Protein AF-A0A1W9H4W3-F1 (afdb_monomer_lite)

Structure (mmCIF, N/CA/C/O backbone):
data_AF-A0A1W9H4W3-F1
#
_entry.id   AF-A0A1W9H4W3-F1
#
loop_
_atom_site.group_PDB
_atom_site.id
_atom_site.type_symbol
_atom_site.label_atom_id
_atom_site.label_alt_id
_atom_site.label_comp_id
_atom_site.label_asym_id
_atom_site.label_entity_id
_atom_site.label_seq_id
_atom_site.pdbx_PDB_ins_code
_atom_site.Cartn_x
_atom_site.Cartn_y
_atom_site.Cartn_z
_atom_site.occupancy
_atom_site.B_iso_or_equiv
_atom_site.auth_seq_id
_atom_site.auth_comp_id
_atom_site.auth_asym_id
_atom_site.auth_atom_id
_atom_site.pdbx_PDB_model_num
ATOM 1 N N . MET A 1 1 ? -2.226 -1.551 12.608 1.00 69.81 1 MET A N 1
ATOM 2 C CA . MET A 1 1 ? -2.452 -0.414 13.539 1.00 69.81 1 MET A CA 1
ATOM 3 C C . MET A 1 1 ? -3.353 0.569 12.810 1.00 69.81 1 MET A C 1
ATOM 5 O O . MET A 1 1 ? -3.079 0.823 11.650 1.00 69.81 1 MET A O 1
ATOM 9 N N . PHE A 1 2 ? -4.406 1.115 13.427 1.00 77.12 2 PHE A N 1
ATOM 10 C CA . PHE A 1 2 ? -5.266 2.107 12.762 1.00 77.12 2 PHE A CA 1
ATOM 11 C C . PHE A 1 2 ? -5.441 3.315 13.673 1.00 77.12 2 PHE A C 1
ATOM 13 O O . PHE A 1 2 ? -6.079 3.220 14.717 1.00 77.12 2 PHE A O 1
ATOM 20 N N . VAL A 1 3 ? -4.817 4.425 13.291 1.00 80.62 3 VAL A N 1
ATOM 21 C CA . VAL A 1 3 ? -4.845 5.693 14.024 1.00 80.62 3 VAL A CA 1
ATOM 22 C C . VAL A 1 3 ? -5.383 6.800 13.109 1.00 80.62 3 VAL A C 1
ATOM 24 O O . VAL A 1 3 ? -5.183 6.706 11.896 1.00 80.62 3 VAL A O 1
ATOM 27 N N . PRO A 1 4 ? -6.049 7.843 13.645 1.00 80.00 4 PRO A N 1
ATOM 28 C CA . PRO A 1 4 ? -6.693 8.867 12.810 1.00 80.00 4 PRO A CA 1
ATOM 29 C C . PRO A 1 4 ? -5.716 9.725 11.989 1.00 80.00 4 PRO A C 1
ATOM 31 O O . PRO A 1 4 ? -6.081 10.263 10.949 1.00 80.00 4 PRO A O 1
ATOM 34 N N . GLN A 1 5 ? -4.470 9.864 12.453 1.00 85.94 5 GLN A N 1
ATOM 35 C CA . GLN A 1 5 ? -3.431 10.698 11.839 1.00 85.94 5 GLN A CA 1
ATOM 36 C C . GLN A 1 5 ? -2.167 9.875 11.563 1.00 85.94 5 GLN A C 1
ATOM 38 O O . GLN A 1 5 ? -1.903 8.919 12.297 1.00 85.94 5 GLN A O 1
ATOM 43 N N . PRO A 1 6 ? -1.360 10.222 10.543 1.00 88.75 6 PRO A N 1
ATOM 44 C CA . PRO A 1 6 ? -0.102 9.536 10.293 1.00 88.75 6 PRO A CA 1
ATOM 45 C C . PRO A 1 6 ? 0.856 9.747 11.469 1.00 88.75 6 PRO A C 1
ATOM 47 O O . PRO A 1 6 ? 1.109 10.867 11.908 1.00 88.75 6 PRO A O 1
ATOM 50 N N . VAL A 1 7 ? 1.419 8.648 11.961 1.00 92.25 7 VAL A N 1
ATOM 51 C CA . VAL A 1 7 ? 2.388 8.642 13.060 1.00 92.25 7 VAL A CA 1
ATOM 52 C C . VAL A 1 7 ? 3.635 7.875 12.653 1.00 92.25 7 VAL A C 1
ATOM 54 O O . VAL A 1 7 ? 3.581 6.962 11.824 1.00 92.25 7 VAL A O 1
ATOM 57 N N . LYS A 1 8 ? 4.765 8.186 13.293 1.00 92.88 8 LYS A N 1
ATOM 58 C CA . LYS A 1 8 ? 5.916 7.286 13.270 1.00 92.88 8 LYS A CA 1
ATOM 59 C C . LYS A 1 8 ? 5.581 6.062 14.111 1.00 92.88 8 LYS A C 1
ATOM 61 O O . LYS A 1 8 ? 5.542 6.101 15.337 1.00 92.88 8 LYS A O 1
ATOM 66 N N . ALA A 1 9 ? 5.306 4.972 13.420 1.00 93.00 9 ALA A N 1
ATOM 67 C CA . ALA A 1 9 ? 4.731 3.782 14.013 1.00 93.00 9 ALA A CA 1
ATOM 68 C C . ALA A 1 9 ? 5.625 3.120 15.076 1.00 93.00 9 ALA A C 1
ATOM 70 O O . ALA A 1 9 ? 5.090 2.603 16.046 1.00 93.00 9 ALA A O 1
ATOM 71 N N . GLN A 1 10 ? 6.959 3.188 14.970 1.00 92.00 10 GLN A N 1
ATOM 72 C CA . GLN A 1 10 ? 7.851 2.696 16.032 1.00 92.00 10 GLN A CA 1
ATOM 73 C C . GLN A 1 10 ? 7.646 3.461 17.347 1.00 92.00 10 GLN A C 1
ATOM 75 O O . GLN A 1 10 ? 7.564 2.846 18.406 1.00 92.00 10 GLN A O 1
ATOM 80 N N . ASP A 1 11 ? 7.514 4.788 17.267 1.00 94.69 11 ASP A N 1
ATOM 81 C CA . ASP A 1 11 ? 7.355 5.649 18.443 1.00 94.69 11 ASP A CA 1
ATOM 82 C C . ASP A 1 11 ? 5.969 5.466 19.070 1.00 94.69 11 ASP A C 1
ATOM 84 O O . ASP A 1 11 ? 5.835 5.480 20.293 1.00 94.69 11 ASP A O 1
ATOM 88 N N . TRP A 1 12 ? 4.942 5.259 18.238 1.00 92.88 12 TRP A N 1
ATOM 89 C CA . TRP A 1 12 ? 3.585 4.976 18.700 1.00 92.88 12 TRP A CA 1
ATOM 90 C C . TRP A 1 12 ? 3.473 3.587 19.341 1.00 92.88 12 TRP A C 1
ATOM 92 O O . TRP A 1 12 ? 2.953 3.478 20.451 1.00 92.88 12 TRP A O 1
ATOM 102 N N . LEU A 1 13 ? 3.993 2.541 18.680 1.00 91.69 13 LEU A N 1
ATOM 103 C CA . LEU A 1 13 ? 3.941 1.149 19.150 1.00 91.69 13 LEU A CA 1
ATOM 104 C C . LEU A 1 13 ? 4.705 0.951 20.460 1.00 91.69 13 LEU A C 1
ATOM 106 O O . LEU A 1 13 ? 4.241 0.201 21.309 1.00 91.69 13 LEU A O 1
ATOM 110 N N . ALA A 1 14 ? 5.825 1.654 20.659 1.00 93.44 14 ALA A N 1
ATOM 111 C CA . ALA A 1 14 ? 6.595 1.593 21.904 1.00 93.44 14 ALA A CA 1
ATOM 112 C C . ALA A 1 14 ? 5.795 2.030 23.146 1.00 93.44 14 ALA A C 1
ATOM 114 O O . ALA A 1 14 ? 6.172 1.702 24.268 1.00 93.44 14 ALA A O 1
ATOM 115 N N . GLN A 1 15 ? 4.701 2.772 22.950 1.00 92.62 15 GLN A N 1
ATOM 116 C CA . GLN A 1 15 ? 3.824 3.263 24.014 1.00 92.62 15 GLN A CA 1
ATOM 117 C C . GLN A 1 15 ? 2.556 2.411 24.181 1.00 92.62 15 GLN A C 1
ATOM 119 O O . GLN A 1 15 ? 1.765 2.674 25.086 1.00 92.62 15 GLN A O 1
ATOM 124 N N . GLN A 1 16 ? 2.331 1.418 23.313 1.00 90.12 16 GLN A N 1
ATOM 125 C CA . GLN A 1 16 ? 1.131 0.588 23.359 1.00 90.12 16 GLN A CA 1
ATOM 126 C C . GLN A 1 16 ? 1.358 -0.687 24.163 1.00 90.12 16 GLN A C 1
ATOM 128 O O . GLN A 1 16 ? 2.427 -1.291 24.134 1.00 90.12 16 GLN A O 1
ATOM 133 N N . GLN A 1 17 ? 0.303 -1.129 24.843 1.00 90.12 17 GLN A N 1
ATOM 134 C CA . GLN A 1 17 ? 0.239 -2.479 25.391 1.00 90.12 17 GLN A CA 1
ATOM 135 C C . GLN A 1 17 ? -0.209 -3.453 24.302 1.00 90.12 17 GLN A C 1
ATOM 137 O O . GLN A 1 17 ? -1.037 -3.104 23.456 1.00 90.12 17 GLN A O 1
ATOM 142 N N . GLU A 1 18 ? 0.298 -4.683 24.358 1.00 85.94 18 GLU A N 1
ATOM 143 C CA . GLU A 1 18 ? -0.146 -5.747 23.459 1.00 85.94 18 GLU A CA 1
ATOM 144 C C . GLU A 1 18 ? -1.660 -5.975 23.643 1.00 85.94 18 GLU A C 1
ATOM 146 O O . GLU A 1 18 ? -2.124 -6.195 24.771 1.00 85.94 18 GLU A O 1
ATOM 151 N N . PRO A 1 19 ? -2.468 -5.896 22.572 1.00 83.56 19 PRO A N 1
ATOM 152 C CA . PRO A 1 19 ? -3.904 -6.065 22.691 1.00 83.56 19 PRO A CA 1
ATOM 153 C C . PRO A 1 19 ? -4.255 -7.506 23.075 1.00 83.56 19 PRO A C 1
ATOM 155 O O . PRO A 1 19 ? -3.693 -8.469 22.564 1.00 83.56 19 PRO A O 1
ATOM 158 N N . ARG A 1 20 ? -5.276 -7.670 23.927 1.00 84.38 20 ARG A N 1
ATOM 159 C CA . ARG A 1 20 ? -5.767 -9.000 24.345 1.00 84.38 20 ARG A CA 1
ATOM 160 C C . ARG A 1 20 ? -6.298 -9.851 23.188 1.00 84.38 20 ARG A C 1
ATOM 162 O O . ARG A 1 20 ? -6.354 -11.070 23.305 1.00 84.38 20 ARG A O 1
ATOM 169 N N . ALA A 1 21 ? -6.741 -9.212 22.109 1.00 84.56 21 ALA A N 1
ATOM 170 C CA . ALA A 1 21 ? -7.218 -9.870 20.903 1.00 84.56 21 ALA A CA 1
ATOM 171 C C . ALA A 1 21 ? -6.487 -9.289 19.692 1.00 84.56 21 ALA A C 1
ATOM 173 O O . ALA A 1 21 ? -6.485 -8.074 19.489 1.00 84.56 21 ALA A O 1
ATOM 174 N N . ALA A 1 22 ? -5.893 -10.167 18.888 1.00 85.56 22 ALA A N 1
ATOM 175 C CA . ALA A 1 22 ? -5.213 -9.773 17.667 1.00 85.56 22 ALA A CA 1
ATOM 176 C C . ALA A 1 22 ? -6.215 -9.341 16.588 1.00 85.56 22 ALA A C 1
ATOM 178 O O . ALA A 1 22 ? -7.320 -9.879 16.476 1.00 85.56 22 ALA A O 1
ATOM 179 N N . VAL A 1 23 ? -5.789 -8.395 15.752 1.00 90.50 23 VAL A N 1
ATOM 180 C CA . VAL A 1 23 ? -6.480 -8.094 14.498 1.00 90.50 23 VAL A CA 1
ATOM 181 C C . VAL A 1 23 ? -6.366 -9.300 13.566 1.00 90.50 23 VAL A C 1
ATOM 183 O O . VAL A 1 23 ? -5.277 -9.832 13.347 1.00 90.50 23 VAL A O 1
ATOM 186 N N . GLN A 1 24 ? -7.489 -9.735 13.009 1.00 93.12 24 GLN A N 1
ATOM 187 C CA . GLN A 1 24 ? -7.506 -10.718 11.933 1.00 93.12 24 GLN A CA 1
ATOM 188 C C . GLN A 1 24 ? -7.479 -9.972 10.605 1.00 93.12 24 GLN A C 1
ATOM 190 O O . GLN A 1 24 ? -8.202 -8.991 10.442 1.00 93.12 24 GLN A O 1
ATOM 195 N N . TRP A 1 25 ? -6.642 -10.395 9.665 1.00 94.50 25 TRP A N 1
ATOM 196 C CA . TRP A 1 25 ? -6.480 -9.706 8.388 1.00 94.50 25 TRP A CA 1
ATOM 197 C C . TRP A 1 25 ? -6.115 -10.688 7.278 1.00 94.50 25 TRP A C 1
ATOM 199 O O . TRP A 1 25 ? -5.442 -11.690 7.516 1.00 94.50 25 TRP A O 1
ATOM 209 N N . TRP A 1 26 ? -6.563 -10.387 6.058 1.00 95.50 26 TRP A N 1
ATOM 210 C CA . TRP A 1 26 ? -6.340 -11.226 4.880 1.00 95.50 26 TRP A CA 1
ATOM 211 C C . TRP A 1 26 ? -6.062 -10.351 3.667 1.00 95.50 26 TRP A C 1
ATOM 213 O O . TRP A 1 26 ? -6.856 -9.474 3.336 1.00 95.50 26 TRP A O 1
ATOM 223 N N . ALA A 1 27 ? -4.947 -10.582 2.975 1.00 96.06 27 ALA A N 1
ATOM 224 C CA . ALA A 1 27 ? -4.686 -9.880 1.724 1.00 96.06 27 ALA A CA 1
ATOM 225 C C . ALA A 1 27 ? -5.656 -10.374 0.642 1.00 96.06 27 ALA A C 1
ATOM 227 O O . ALA A 1 27 ? -5.590 -11.530 0.236 1.00 96.06 27 ALA A O 1
ATOM 228 N N . ALA A 1 28 ? -6.518 -9.488 0.151 1.00 97.50 28 ALA A N 1
ATOM 229 C CA . ALA A 1 28 ? -7.357 -9.752 -1.016 1.00 97.50 28 ALA A CA 1
ATOM 230 C C . ALA A 1 28 ? -6.586 -9.455 -2.309 1.00 97.50 28 ALA A C 1
ATOM 232 O O . ALA A 1 28 ? -6.753 -10.128 -3.325 1.00 97.50 28 ALA A O 1
ATOM 233 N N . GLU A 1 29 ? -5.686 -8.470 -2.266 1.00 97.94 29 GLU A N 1
ATOM 234 C CA . GLU A 1 29 ? -4.888 -8.045 -3.409 1.00 97.94 29 GLU A CA 1
ATOM 235 C C . GLU A 1 29 ? -3.408 -7.888 -3.039 1.00 97.94 29 GLU A C 1
ATOM 237 O O . GLU A 1 29 ? -3.045 -7.488 -1.928 1.00 97.94 29 GLU A O 1
ATOM 242 N N . SER A 1 30 ? -2.532 -8.217 -3.988 1.00 98.12 30 SER A N 1
ATOM 243 C CA . SER A 1 30 ? -1.084 -8.059 -3.872 1.00 98.12 30 SER A CA 1
ATOM 244 C C . SER A 1 30 ? -0.499 -7.552 -5.183 1.00 98.12 30 SER A C 1
ATOM 246 O O . SER A 1 30 ? -0.496 -8.259 -6.193 1.00 98.12 30 SER A O 1
ATOM 248 N N . TYR A 1 31 ? 0.028 -6.335 -5.150 1.00 98.75 31 TYR A N 1
ATOM 249 C CA . TYR A 1 31 ? 0.706 -5.689 -6.266 1.00 98.75 31 TYR A CA 1
ATOM 250 C C . TYR A 1 31 ? 2.203 -5.712 -6.012 1.00 98.75 31 TYR A C 1
ATOM 252 O O . TYR A 1 31 ? 2.647 -5.205 -4.989 1.00 98.75 31 TYR A O 1
ATOM 260 N N . GLN A 1 32 ? 2.984 -6.305 -6.908 1.00 98.69 32 GLN A N 1
ATOM 261 C CA . GLN A 1 32 ? 4.410 -6.546 -6.699 1.00 98.69 32 GLN A CA 1
ATOM 262 C C . GLN A 1 32 ? 5.239 -5.877 -7.791 1.00 98.69 32 GLN A C 1
ATOM 264 O O . GLN A 1 32 ? 4.890 -5.921 -8.971 1.00 98.69 32 GLN A O 1
ATOM 269 N N . SER A 1 33 ? 6.355 -5.285 -7.380 1.00 98.75 33 SER A N 1
ATOM 270 C CA . SER A 1 33 ? 7.452 -4.890 -8.274 1.00 98.75 33 SER A CA 1
ATOM 271 C C . SER A 1 33 ? 7.946 -6.085 -9.097 1.00 98.75 33 SER A C 1
ATOM 273 O O . SER A 1 33 ? 7.755 -7.245 -8.713 1.00 98.75 33 SER A O 1
ATOM 275 N N . CYS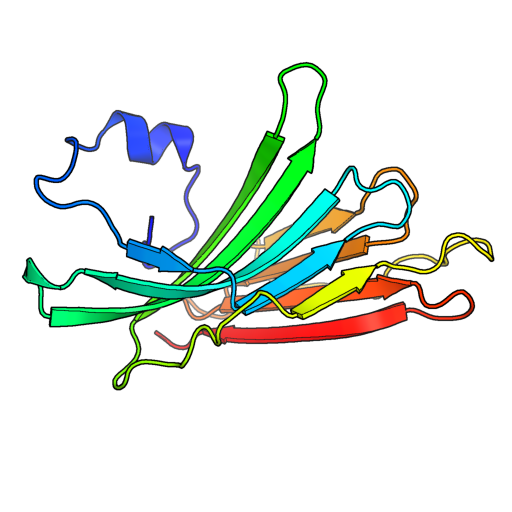 A 1 34 ? 8.558 -5.818 -10.251 1.00 98.50 34 CYS A N 1
ATOM 276 C CA . CYS A 1 34 ? 9.120 -6.863 -11.103 1.00 98.50 34 CYS A CA 1
ATOM 277 C C . CYS A 1 34 ? 10.168 -7.677 -10.327 1.00 98.50 34 CYS A C 1
ATOM 279 O O . CYS A 1 34 ? 10.049 -8.905 -10.276 1.00 98.50 34 CYS A O 1
ATOM 281 N N . ASP A 1 35 ? 11.107 -6.997 -9.660 1.00 97.88 35 ASP A N 1
ATOM 282 C CA . ASP A 1 35 ? 12.171 -7.594 -8.844 1.00 97.88 35 ASP A CA 1
ATOM 283 C C . ASP A 1 35 ? 11.651 -8.355 -7.611 1.00 97.88 35 ASP A C 1
ATOM 285 O O . ASP A 1 35 ? 12.392 -9.107 -6.981 1.00 97.88 35 ASP A O 1
ATOM 289 N N . GLY A 1 36 ? 10.364 -8.199 -7.279 1.00 97.69 36 GLY A N 1
ATOM 290 C CA . GLY A 1 36 ? 9.707 -8.874 -6.167 1.00 97.69 36 GLY A CA 1
ATOM 291 C C . GLY A 1 36 ? 10.126 -8.368 -4.791 1.00 97.69 36 GLY A C 1
ATOM 292 O O . GLY A 1 36 ? 9.774 -9.008 -3.804 1.00 97.69 36 GLY A O 1
ATOM 293 N N . ARG A 1 37 ? 10.842 -7.242 -4.702 1.00 98.19 37 ARG A N 1
ATOM 294 C CA . ARG A 1 37 ? 11.392 -6.710 -3.444 1.00 98.19 37 ARG A CA 1
ATOM 295 C C . ARG A 1 37 ? 10.531 -5.627 -2.815 1.00 98.19 37 ARG A C 1
ATOM 297 O O . ARG A 1 37 ? 10.858 -5.119 -1.745 1.00 98.19 37 ARG A O 1
ATOM 304 N N . MET A 1 38 ? 9.441 -5.254 -3.466 1.00 98.75 38 MET A N 1
ATOM 305 C CA . MET A 1 38 ? 8.443 -4.333 -2.941 1.00 98.75 38 MET A CA 1
ATOM 306 C C . MET A 1 38 ? 7.040 -4.804 -3.310 1.00 98.75 38 MET A C 1
ATOM 308 O O . MET A 1 38 ? 6.813 -5.220 -4.453 1.00 98.75 38 MET A O 1
ATOM 312 N N . ALA A 1 39 ? 6.104 -4.707 -2.367 1.00 98.56 39 ALA A N 1
ATOM 313 C CA . ALA A 1 39 ? 4.713 -5.089 -2.571 1.00 98.56 39 ALA A CA 1
ATOM 314 C C . ALA A 1 39 ? 3.742 -4.106 -1.908 1.00 98.56 39 ALA A C 1
ATOM 316 O O . ALA A 1 39 ? 4.038 -3.553 -0.856 1.00 98.56 39 ALA A O 1
ATOM 317 N N . VAL A 1 40 ? 2.562 -3.925 -2.497 1.00 98.69 40 VAL A N 1
ATOM 318 C CA . VAL A 1 40 ? 1.416 -3.266 -1.860 1.00 98.69 40 VAL A CA 1
ATOM 319 C C . VAL A 1 40 ? 0.320 -4.302 -1.684 1.00 98.69 40 VAL A C 1
ATOM 321 O O . VAL A 1 40 ? -0.113 -4.923 -2.658 1.00 98.69 40 VAL A O 1
ATOM 324 N N . ASN A 1 41 ? -0.115 -4.499 -0.446 1.00 98.31 41 ASN A N 1
ATOM 325 C CA . ASN A 1 41 ? -1.190 -5.413 -0.094 1.00 98.31 41 ASN A CA 1
ATOM 326 C C . ASN A 1 41 ? -2.386 -4.647 0.443 1.00 98.31 41 ASN A C 1
ATOM 328 O O . ASN A 1 41 ? -2.207 -3.719 1.222 1.00 98.31 41 ASN A O 1
ATOM 332 N N . THR A 1 42 ? -3.591 -5.064 0.065 1.00 97.75 42 THR A N 1
ATOM 333 C CA . THR A 1 42 ? -4.835 -4.549 0.644 1.00 97.75 42 THR A CA 1
ATOM 334 C C . THR A 1 42 ? -5.857 -5.672 0.792 1.00 97.75 42 THR A C 1
ATOM 336 O O . THR A 1 42 ? -5.776 -6.691 0.100 1.00 97.75 42 THR A O 1
ATOM 339 N N . GLY A 1 43 ? -6.788 -5.520 1.726 1.00 97.12 43 GLY A N 1
ATOM 340 C CA . GLY A 1 43 ? -7.833 -6.501 2.003 1.00 97.12 43 GLY A CA 1
ATOM 341 C C . GLY A 1 43 ? -8.565 -6.213 3.312 1.00 97.12 43 GLY A C 1
ATOM 342 O O . GLY A 1 43 ? -8.300 -5.183 3.940 1.00 97.12 43 GLY A O 1
ATOM 343 N N . PRO A 1 44 ? -9.503 -7.082 3.723 1.00 96.94 44 PRO A N 1
ATOM 344 C CA . PRO A 1 44 ? -10.239 -6.897 4.962 1.00 96.94 44 PRO A CA 1
ATOM 345 C C . PRO A 1 44 ? -9.368 -7.090 6.199 1.00 96.94 44 PRO A C 1
ATOM 347 O O . PRO A 1 44 ? -8.464 -7.930 6.236 1.00 96.94 44 PRO A O 1
ATOM 350 N N . TRP A 1 45 ? -9.748 -6.380 7.255 1.00 95.50 45 TRP A N 1
ATOM 351 C CA . TRP A 1 45 ? -9.422 -6.747 8.624 1.00 95.50 45 TRP A CA 1
ATOM 352 C C . TRP A 1 45 ? -10.689 -6.820 9.477 1.00 95.50 45 TRP A C 1
ATOM 354 O O . TRP A 1 45 ? -11.704 -6.185 9.178 1.00 95.50 45 TRP A O 1
ATOM 364 N N . ALA A 1 46 ? -10.617 -7.590 10.557 1.00 94.38 46 ALA A N 1
ATOM 365 C CA . ALA A 1 46 ? -11.663 -7.703 11.557 1.00 94.38 46 ALA A CA 1
ATOM 366 C C . ALA A 1 46 ? -11.067 -7.798 12.965 1.00 94.38 46 ALA A C 1
ATOM 368 O O . ALA A 1 46 ? -10.021 -8.409 13.187 1.00 94.38 46 ALA A O 1
ATOM 369 N N . ILE A 1 47 ? -11.777 -7.225 13.931 1.00 91.75 47 ILE A N 1
ATOM 370 C CA . ILE A 1 47 ? -11.571 -7.450 15.362 1.00 91.75 47 ILE A CA 1
ATOM 371 C C . ILE A 1 47 ? -12.894 -8.017 15.893 1.00 91.75 47 ILE A C 1
ATOM 373 O O . ILE A 1 47 ? -13.761 -7.248 16.322 1.00 91.75 47 ILE A O 1
ATOM 377 N N . PRO A 1 48 ? -13.097 -9.351 15.832 1.00 89.75 48 PRO A N 1
ATOM 378 C CA . PRO A 1 48 ? -14.390 -9.964 16.141 1.00 89.75 48 PRO A CA 1
ATOM 379 C C . PRO A 1 48 ? -14.897 -9.645 17.550 1.00 89.75 48 PRO A C 1
ATOM 381 O O . PRO A 1 48 ? -16.078 -9.358 17.733 1.00 89.75 48 PRO A O 1
ATOM 384 N N . SER A 1 49 ? -13.995 -9.618 18.537 1.00 88.75 49 SER A N 1
ATOM 385 C CA . SER A 1 49 ? -14.316 -9.296 19.934 1.00 88.75 49 SER A CA 1
ATOM 386 C C . SER A 1 49 ? -14.882 -7.885 20.115 1.00 88.75 49 SER A C 1
ATOM 388 O O . SER A 1 49 ? -15.716 -7.672 20.990 1.00 88.75 49 SER A O 1
ATOM 390 N N . ALA A 1 50 ? -14.467 -6.936 19.273 1.00 88.25 50 ALA A N 1
ATOM 391 C CA . ALA A 1 50 ? -14.936 -5.553 19.284 1.00 88.25 50 ALA A CA 1
ATOM 392 C C . ALA A 1 50 ? -16.051 -5.287 18.258 1.00 88.25 50 ALA A C 1
ATOM 394 O O . ALA A 1 50 ? -16.539 -4.163 18.174 1.00 88.25 50 ALA A O 1
ATOM 395 N N . LYS A 1 51 ? -16.452 -6.297 17.469 1.00 91.19 51 LYS A N 1
ATOM 396 C CA . LYS A 1 51 ? -17.386 -6.160 16.335 1.00 91.19 51 LYS A CA 1
ATOM 397 C C . LYS A 1 51 ? -16.964 -5.064 15.344 1.00 91.19 51 LYS A C 1
ATOM 399 O O . LYS A 1 51 ? -17.810 -4.387 14.765 1.00 91.19 51 LYS A O 1
ATOM 404 N N . LEU A 1 52 ? -15.655 -4.896 15.149 1.00 92.06 52 LEU A N 1
ATOM 405 C CA . LEU A 1 52 ? -15.091 -3.934 14.204 1.00 92.06 52 LEU A CA 1
ATOM 406 C C . LEU A 1 52 ? -14.595 -4.647 12.952 1.00 92.06 52 LEU A C 1
ATOM 408 O O . LEU A 1 52 ? -13.990 -5.717 13.033 1.00 92.06 52 LEU A O 1
ATOM 412 N N . VAL A 1 53 ? -14.828 -4.025 11.803 1.00 95.00 53 VAL A N 1
ATOM 413 C CA . VAL A 1 53 ? -14.361 -4.484 10.495 1.00 95.00 53 VAL A CA 1
ATOM 414 C C . VAL A 1 53 ? -13.841 -3.299 9.704 1.00 95.00 53 VAL A C 1
ATOM 416 O O . VAL A 1 53 ? -14.238 -2.158 9.942 1.00 95.00 53 VAL A O 1
ATOM 419 N N . GLY A 1 54 ? -12.978 -3.566 8.736 1.00 94.62 54 GLY A N 1
ATOM 420 C CA . GLY A 1 54 ? -12.485 -2.538 7.842 1.00 94.62 54 GLY A CA 1
ATOM 421 C C . GLY A 1 54 ? -11.627 -3.099 6.729 1.00 94.62 54 GLY A C 1
ATOM 422 O O . GLY A 1 54 ? -11.662 -4.297 6.446 1.00 94.62 54 GLY A O 1
ATOM 423 N N . TYR A 1 55 ? -10.843 -2.226 6.110 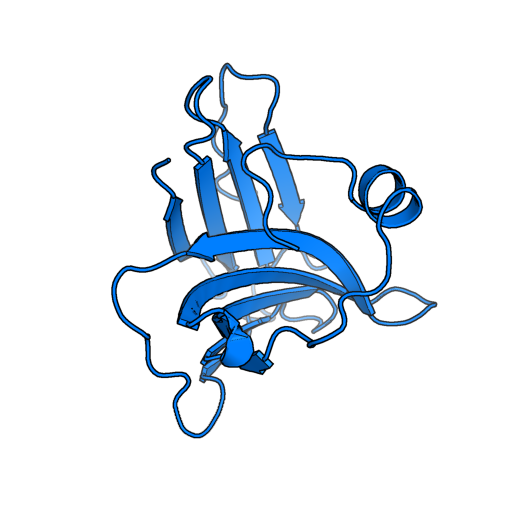1.00 95.00 55 TYR A N 1
ATOM 424 C CA . TYR A 1 55 ? -9.803 -2.629 5.172 1.00 95.00 55 TYR A CA 1
ATOM 425 C C . TYR A 1 55 ? -8.451 -2.056 5.578 1.00 95.00 55 TYR A C 1
ATOM 427 O O . TYR A 1 55 ? -8.380 -1.033 6.265 1.00 95.00 55 TYR A O 1
ATOM 435 N N . PHE A 1 56 ? -7.385 -2.729 5.161 1.00 95.56 56 PHE A N 1
ATOM 436 C CA . PHE A 1 56 ? -6.011 -2.284 5.347 1.00 95.56 56 PHE A CA 1
ATOM 437 C C . PHE A 1 56 ? -5.328 -2.075 4.000 1.00 95.56 56 PHE A C 1
ATOM 439 O O . PHE A 1 56 ? -5.740 -2.648 2.991 1.00 95.56 56 PHE A O 1
ATOM 446 N N . THR A 1 57 ? -4.250 -1.306 4.015 1.00 96.88 57 THR A N 1
ATOM 447 C CA . THR A 1 57 ? -3.271 -1.182 2.946 1.00 96.88 57 THR A CA 1
ATOM 448 C C . THR A 1 57 ? -1.887 -1.125 3.577 1.00 96.88 57 THR A C 1
ATOM 450 O O . THR A 1 57 ? -1.609 -0.240 4.384 1.00 96.88 57 THR A O 1
ATOM 453 N N . THR A 1 58 ? -1.007 -2.044 3.190 1.00 97.75 58 THR A N 1
ATOM 454 C CA . THR A 1 58 ? 0.369 -2.116 3.692 1.00 97.75 58 THR A CA 1
ATOM 455 C C . THR A 1 58 ? 1.341 -2.118 2.519 1.00 97.75 58 THR A C 1
ATOM 457 O O . THR A 1 58 ? 1.164 -2.863 1.552 1.00 97.75 58 THR A O 1
ATOM 460 N N . VAL A 1 59 ? 2.379 -1.286 2.599 1.00 98.44 59 VAL A N 1
ATOM 461 C CA . VAL A 1 59 ? 3.483 -1.251 1.635 1.00 98.44 59 VAL A CA 1
ATOM 462 C C . VAL A 1 59 ? 4.684 -1.944 2.248 1.00 98.44 59 VAL A C 1
ATOM 464 O O . VAL A 1 59 ? 5.230 -1.470 3.237 1.00 98.44 59 VAL A O 1
ATOM 467 N N . TRP A 1 60 ? 5.113 -3.037 1.633 1.00 98.44 60 TRP A N 1
ATOM 468 C CA . TRP A 1 60 ? 6.213 -3.883 2.066 1.00 98.44 60 TRP A CA 1
ATOM 469 C C . TRP A 1 60 ? 7.460 -3.664 1.219 1.00 98.44 60 TRP A C 1
ATOM 471 O O . TRP A 1 60 ? 7.373 -3.503 0.002 1.00 98.44 60 TRP A O 1
ATOM 481 N N . ARG A 1 61 ? 8.627 -3.764 1.853 1.00 98.00 61 ARG A N 1
ATOM 482 C CA . ARG A 1 61 ? 9.948 -3.737 1.230 1.00 98.00 61 ARG A CA 1
ATOM 483 C C . ARG A 1 61 ? 10.833 -4.849 1.786 1.00 98.00 61 ARG A C 1
ATOM 485 O O . ARG A 1 61 ? 10.918 -5.047 2.998 1.00 98.00 61 ARG A O 1
ATOM 492 N N . GLN A 1 62 ? 11.521 -5.555 0.897 1.00 97.75 62 GLN A N 1
ATOM 493 C CA . GLN A 1 62 ? 12.440 -6.637 1.222 1.00 97.75 62 GLN A CA 1
ATOM 494 C C . GLN A 1 62 ? 13.878 -6.114 1.319 1.00 97.75 62 GLN A C 1
ATOM 496 O O . GLN A 1 62 ? 14.547 -5.834 0.314 1.00 97.75 62 GLN A O 1
ATOM 501 N N . GLY A 1 63 ? 14.364 -5.999 2.552 1.00 94.12 63 GLY A N 1
ATOM 502 C CA . GLY A 1 63 ? 15.751 -5.667 2.868 1.00 94.12 63 GLY A CA 1
ATOM 503 C C . GLY A 1 63 ? 16.587 -6.900 3.217 1.00 94.12 63 GLY A C 1
ATOM 504 O O . GLY A 1 63 ? 16.114 -8.033 3.158 1.00 94.12 63 GLY A O 1
ATOM 505 N N . ALA A 1 64 ? 17.837 -6.670 3.628 1.00 92.88 64 ALA A N 1
ATOM 506 C CA . ALA A 1 64 ? 18.730 -7.732 4.103 1.00 92.88 64 ALA A CA 1
ATOM 507 C C . ALA A 1 64 ? 18.166 -8.472 5.332 1.00 92.88 64 ALA A 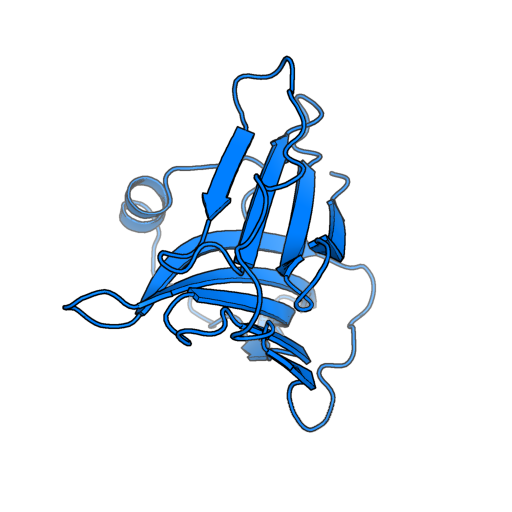C 1
ATOM 509 O O . ALA A 1 64 ? 18.302 -9.683 5.444 1.00 92.88 64 ALA A O 1
ATOM 510 N N . ALA A 1 65 ? 17.474 -7.750 6.218 1.00 93.81 65 ALA A N 1
ATOM 511 C CA . ALA A 1 65 ? 16.831 -8.298 7.413 1.00 93.81 65 ALA A CA 1
ATOM 512 C C . ALA A 1 65 ? 15.417 -8.866 7.153 1.00 93.81 65 ALA A C 1
ATOM 514 O O . ALA A 1 65 ? 14.634 -9.004 8.089 1.00 93.81 65 ALA A O 1
ATOM 515 N N . GLY A 1 66 ? 15.061 -9.134 5.893 1.00 96.62 66 GLY A N 1
ATOM 516 C CA . GLY A 1 66 ? 13.731 -9.598 5.500 1.00 96.62 66 GLY A CA 1
ATOM 517 C C . GLY A 1 66 ? 12.747 -8.468 5.187 1.00 96.62 66 GLY A C 1
ATOM 518 O O . GLY A 1 66 ? 13.134 -7.340 4.866 1.00 96.62 66 GLY A O 1
ATOM 519 N N . TRP A 1 67 ? 11.457 -8.800 5.226 1.00 97.06 67 TRP A N 1
ATOM 520 C CA . TRP A 1 67 ? 10.367 -7.881 4.904 1.00 97.06 67 TRP A CA 1
ATOM 521 C C . TRP A 1 67 ? 10.093 -6.901 6.045 1.00 97.06 67 TRP A C 1
ATOM 523 O O . TRP A 1 67 ? 9.969 -7.288 7.204 1.00 97.06 67 TRP A O 1
ATOM 533 N N . ARG A 1 68 ? 9.968 -5.622 5.697 1.00 96.44 68 ARG A N 1
ATOM 534 C CA . ARG A 1 68 ? 9.513 -4.534 6.573 1.00 96.44 68 ARG A CA 1
ATOM 535 C C . ARG A 1 68 ? 8.468 -3.719 5.827 1.00 96.44 68 ARG A C 1
ATOM 537 O O . ARG A 1 68 ? 8.433 -3.778 4.601 1.00 96.44 68 ARG A O 1
ATOM 544 N N . TRP A 1 69 ? 7.629 -2.975 6.533 1.00 95.50 69 TRP A N 1
ATOM 545 C CA . TRP A 1 69 ? 6.672 -2.076 5.892 1.00 95.50 69 TRP A CA 1
ATOM 546 C C . TRP A 1 69 ? 7.135 -0.619 5.971 1.00 95.50 69 TRP A C 1
ATOM 548 O O . TRP A 1 69 ? 7.680 -0.183 6.983 1.00 95.50 69 TRP A O 1
ATOM 558 N N . ASP A 1 70 ? 6.915 0.117 4.881 1.00 95.38 70 ASP A N 1
ATOM 559 C CA . ASP A 1 70 ? 7.143 1.566 4.781 1.00 95.38 70 ASP A CA 1
ATOM 560 C C . ASP A 1 70 ? 5.861 2.357 5.105 1.00 95.38 70 ASP A C 1
ATOM 562 O O . ASP A 1 70 ? 5.905 3.546 5.416 1.00 95.38 70 ASP A O 1
ATOM 566 N N . TYR A 1 71 ? 4.704 1.700 4.994 1.00 95.94 71 TYR A N 1
ATOM 567 C CA . TYR A 1 71 ? 3.379 2.256 5.247 1.00 95.94 71 TYR A CA 1
ATOM 568 C C . TYR A 1 71 ? 2.448 1.136 5.712 1.00 95.94 71 TYR A C 1
ATOM 570 O O . TYR A 1 71 ? 2.427 0.071 5.095 1.00 95.94 71 TYR A O 1
ATOM 578 N N . ASP A 1 72 ? 1.664 1.399 6.753 1.00 94.88 72 ASP A N 1
ATOM 579 C CA . ASP A 1 72 ? 0.523 0.590 7.184 1.00 94.88 72 ASP A CA 1
ATOM 580 C C . ASP A 1 72 ? -0.633 1.548 7.478 1.00 94.88 72 ASP A C 1
ATOM 582 O O . ASP A 1 72 ? -0.467 2.526 8.211 1.00 94.88 72 ASP A O 1
ATOM 586 N N . GLY A 1 73 ? -1.784 1.309 6.865 1.00 92.38 73 GLY A N 1
ATOM 587 C CA . GLY A 1 73 ? -2.950 2.170 6.999 1.00 92.38 73 GLY A CA 1
ATOM 588 C C . GLY A 1 73 ? -4.231 1.448 6.622 1.00 92.38 73 GLY A C 1
ATOM 589 O O . GLY A 1 73 ? -4.222 0.287 6.229 1.00 92.38 73 GLY A O 1
ATOM 590 N N . GLY A 1 74 ? -5.360 2.128 6.764 1.00 91.06 74 GLY A N 1
ATOM 591 C CA . GLY A 1 74 ? -6.682 1.562 6.509 1.00 91.06 74 GLY A CA 1
ATOM 592 C C . GLY A 1 74 ? -7.761 2.345 7.234 1.00 91.06 74 GLY A C 1
ATOM 593 O O . GLY A 1 74 ? -7.458 3.364 7.851 1.00 91.06 74 GLY A O 1
ATOM 594 N N . THR A 1 75 ? -9.006 1.893 7.161 1.00 89.69 75 THR A N 1
ATOM 595 C CA . THR A 1 75 ? -10.111 2.492 7.922 1.00 89.69 75 THR A CA 1
ATOM 596 C C . THR A 1 75 ? -11.159 1.453 8.289 1.00 89.69 75 THR A C 1
ATOM 598 O O . THR A 1 75 ? -11.219 0.377 7.682 1.00 89.69 75 THR A O 1
ATOM 601 N N . ALA A 1 76 ? -11.965 1.773 9.299 1.00 91.38 76 ALA A N 1
ATOM 602 C CA . ALA A 1 76 ? -13.133 0.989 9.660 1.00 91.38 76 ALA A CA 1
ATOM 603 C C . ALA A 1 76 ? -14.225 1.143 8.594 1.00 91.38 76 ALA A C 1
ATOM 605 O O . ALA A 1 76 ? -14.405 2.204 7.999 1.00 91.38 76 ALA A O 1
ATOM 606 N N . LEU A 1 77 ? -14.977 0.074 8.361 1.00 91.88 77 LEU A N 1
ATOM 607 C CA . LEU A 1 77 ? -16.097 0.050 7.430 1.00 91.88 77 LEU A CA 1
ATOM 608 C C . LEU A 1 77 ? -17.391 -0.273 8.174 1.00 91.88 77 LEU A C 1
ATOM 610 O O . LEU A 1 77 ? -17.396 -0.955 9.196 1.00 91.88 77 LEU A O 1
ATOM 614 N N . LYS A 1 78 ? -18.515 0.188 7.618 1.00 91.69 78 LYS A N 1
ATOM 615 C CA . LYS A 1 78 ? -19.856 -0.135 8.135 1.00 91.69 78 LYS A CA 1
ATOM 616 C C . LYS A 1 78 ? -20.249 -1.594 7.888 1.00 91.69 78 LYS A C 1
ATOM 618 O O . LYS A 1 78 ? -21.125 -2.112 8.570 1.00 91.69 78 LYS A O 1
ATOM 623 N N . ALA A 1 79 ? -19.627 -2.232 6.900 1.00 91.56 79 ALA A N 1
ATOM 624 C CA . ALA A 1 79 ? -19.879 -3.610 6.511 1.00 91.56 79 ALA A CA 1
ATOM 625 C C . ALA A 1 79 ? -18.555 -4.301 6.143 1.00 91.56 79 ALA A C 1
ATOM 627 O O . ALA A 1 79 ? -17.637 -3.630 5.659 1.00 91.56 79 ALA A O 1
ATOM 628 N N . PRO A 1 80 ? -18.439 -5.621 6.367 1.00 91.12 80 PRO A N 1
ATOM 629 C CA . PRO A 1 80 ? -17.255 -6.375 5.983 1.00 91.12 80 PRO A CA 1
ATOM 630 C C . PRO A 1 80 ? -17.102 -6.429 4.458 1.00 91.12 80 PRO A C 1
ATOM 632 O O . PRO A 1 80 ? -18.088 -6.432 3.721 1.00 91.12 80 PRO A O 1
ATOM 635 N N . ILE A 1 81 ? -15.856 -6.534 3.996 1.00 93.56 81 ILE A N 1
ATOM 636 C CA . ILE A 1 81 ? -15.520 -6.826 2.597 1.00 93.56 81 ILE A CA 1
ATOM 637 C C . ILE A 1 81 ? -14.943 -8.238 2.489 1.00 93.56 81 ILE A C 1
ATOM 639 O O . ILE A 1 81 ? -14.314 -8.735 3.424 1.00 93.56 81 ILE A O 1
ATOM 643 N N . ALA A 1 82 ? -15.165 -8.895 1.354 1.00 91.25 82 ALA A N 1
ATOM 644 C CA . ALA A 1 82 ? -14.669 -10.247 1.134 1.00 91.25 82 ALA A CA 1
ATOM 645 C C . ALA A 1 82 ? -13.147 -10.250 0.917 1.00 91.25 82 ALA A C 1
ATOM 647 O O . ALA A 1 82 ? -12.620 -9.444 0.152 1.00 91.25 82 ALA A O 1
ATOM 648 N N . ALA A 1 83 ? -12.453 -11.195 1.554 1.00 90.50 83 ALA A N 1
ATOM 649 C CA . ALA A 1 83 ? -11.047 -11.479 1.261 1.00 90.50 83 ALA A CA 1
ATOM 650 C C . ALA A 1 83 ? -10.877 -12.290 -0.037 1.00 90.50 83 ALA A C 1
ATOM 652 O O . ALA A 1 8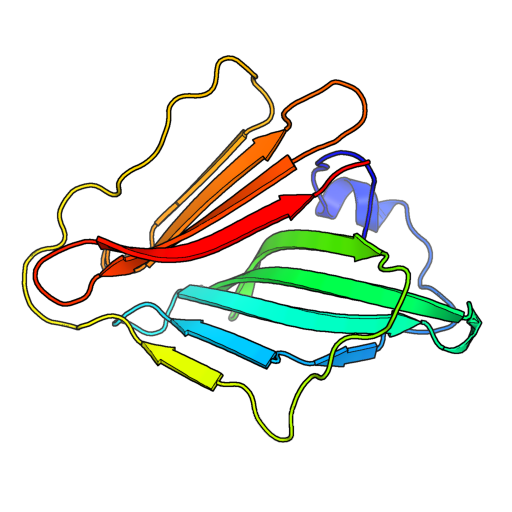3 ? -9.846 -12.190 -0.698 1.00 90.50 83 ALA A O 1
ATOM 653 N N . GLY A 1 84 ? -11.894 -13.086 -0.389 1.00 92.25 84 GLY A N 1
ATOM 654 C CA . GLY A 1 84 ? -11.773 -14.173 -1.361 1.00 92.25 84 GLY A CA 1
ATOM 655 C C . GLY A 1 84 ? -10.985 -15.365 -0.803 1.00 92.25 84 GLY A C 1
ATOM 656 O O . GLY A 1 84 ? -10.445 -15.305 0.300 1.00 92.25 84 GLY A O 1
ATOM 657 N N . ASP A 1 85 ? -10.911 -16.447 -1.580 1.00 92.44 85 ASP A N 1
ATOM 658 C CA . ASP A 1 85 ? -10.213 -17.678 -1.169 1.00 92.44 85 ASP A CA 1
ATOM 659 C C . ASP A 1 85 ? -8.686 -17.563 -1.297 1.00 92.44 85 ASP A C 1
ATOM 661 O O . ASP A 1 85 ? -7.931 -18.256 -0.615 1.00 92.44 85 ASP A O 1
ATOM 665 N N . ALA A 1 86 ? -8.212 -16.683 -2.184 1.00 93.75 86 ALA A N 1
ATOM 666 C CA . ALA A 1 86 ? -6.797 -16.420 -2.393 1.00 93.75 86 ALA A CA 1
ATOM 667 C C . ALA A 1 86 ? -6.555 -14.967 -2.839 1.00 93.75 86 ALA A C 1
ATOM 669 O O . ALA A 1 86 ? -7.364 -14.418 -3.592 1.00 93.75 86 ALA A O 1
ATOM 670 N N . PRO A 1 87 ? -5.405 -14.363 -2.475 1.00 95.19 87 PRO A N 1
ATOM 671 C CA . PRO A 1 87 ? -5.077 -13.017 -2.919 1.00 95.19 87 PRO A CA 1
ATOM 672 C C . PRO A 1 87 ? -4.916 -12.955 -4.439 1.00 95.19 87 PRO A C 1
ATOM 674 O O . PRO A 1 87 ? -4.130 -13.713 -5.026 1.00 95.19 87 PRO A O 1
ATOM 677 N N . ARG A 1 88 ? -5.560 -11.976 -5.076 1.00 97.06 88 ARG A N 1
ATOM 678 C CA . ARG A 1 88 ? -5.285 -11.608 -6.464 1.00 9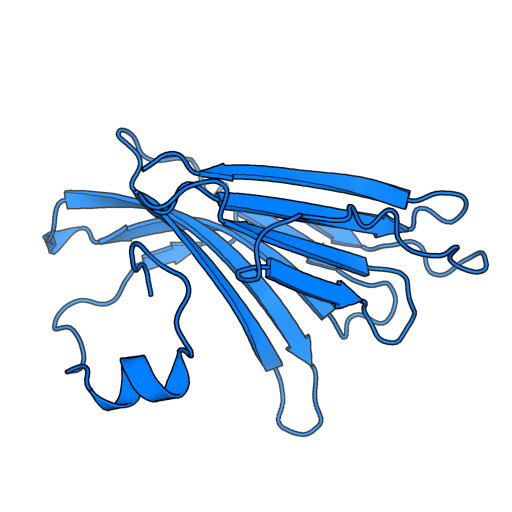7.06 88 ARG A CA 1
ATOM 679 C C . ARG A 1 88 ? -3.885 -11.007 -6.555 1.00 97.06 88 ARG A C 1
ATOM 681 O O . ARG A 1 88 ? -3.617 -9.935 -6.012 1.00 97.06 88 ARG A O 1
ATOM 688 N N . ARG A 1 89 ? -2.977 -11.691 -7.253 1.00 97.31 89 ARG A N 1
ATOM 689 C CA . ARG A 1 89 ? -1.577 -11.267 -7.406 1.00 97.31 89 ARG A CA 1
ATOM 690 C C . ARG A 1 89 ? -1.345 -10.623 -8.764 1.00 97.31 89 ARG A C 1
ATOM 692 O O . ARG A 1 89 ? -1.674 -11.202 -9.795 1.00 97.31 89 ARG A O 1
ATOM 699 N N . VAL A 1 90 ? -0.729 -9.448 -8.765 1.00 98.31 90 VAL A N 1
ATOM 700 C CA . VAL A 1 90 ? -0.360 -8.709 -9.973 1.00 98.31 90 VAL A CA 1
ATOM 701 C C . VAL A 1 90 ? 1.092 -8.273 -9.856 1.00 98.31 90 VAL A C 1
ATOM 703 O O . VAL A 1 90 ? 1.452 -7.562 -8.924 1.00 98.31 90 VAL A O 1
ATOM 706 N N . ARG A 1 91 ? 1.924 -8.667 -10.818 1.00 98.62 91 ARG A N 1
ATOM 707 C CA . ARG A 1 91 ? 3.330 -8.254 -10.892 1.00 98.62 91 ARG A CA 1
ATOM 708 C C . ARG A 1 91 ? 3.516 -7.198 -11.980 1.00 98.62 91 ARG A C 1
ATOM 710 O O . ARG A 1 91 ? 2.885 -7.287 -13.034 1.00 98.62 91 ARG A O 1
ATOM 717 N N . ALA A 1 92 ? 4.370 -6.210 -11.729 1.00 98.69 92 ALA A N 1
ATOM 718 C CA . ALA A 1 92 ? 4.812 -5.272 -12.752 1.00 98.69 92 ALA A CA 1
ATOM 719 C C . ALA A 1 92 ? 5.584 -5.989 -13.869 1.00 98.69 92 ALA A C 1
ATOM 721 O O . ALA A 1 92 ? 6.166 -7.057 -13.676 1.00 98.69 92 ALA A O 1
ATOM 722 N N . ALA A 1 93 ? 5.609 -5.392 -15.056 1.00 98.38 93 ALA A N 1
ATOM 723 C CA . ALA A 1 93 ? 6.385 -5.934 -16.160 1.00 98.38 93 ALA A CA 1
ATOM 724 C C . ALA A 1 93 ? 7.887 -5.671 -15.962 1.00 98.38 93 ALA A C 1
ATOM 726 O O . ALA A 1 93 ? 8.291 -4.548 -15.677 1.00 98.38 93 ALA A O 1
ATOM 727 N N . CYS A 1 94 ? 8.712 -6.687 -16.223 1.00 98.06 94 CYS A N 1
ATOM 728 C CA . CYS A 1 94 ? 10.178 -6.623 -16.158 1.00 98.06 94 CYS A CA 1
ATOM 729 C C . CYS A 1 94 ? 10.854 -6.082 -17.428 1.00 98.06 94 CYS A C 1
ATOM 731 O O . CYS A 1 94 ? 12.018 -6.366 -17.689 1.00 98.06 94 CYS A O 1
ATOM 733 N N . ARG A 1 95 ? 10.108 -5.369 -18.273 1.00 96.94 95 ARG A N 1
ATOM 734 C CA . ARG A 1 95 ? 10.571 -4.907 -19.587 1.00 96.94 95 ARG A CA 1
ATOM 735 C C . ARG A 1 95 ? 10.332 -3.418 -19.752 1.00 96.94 95 ARG A C 1
ATOM 737 O O . ARG A 1 95 ? 9.457 -2.851 -19.100 1.00 96.94 95 ARG A O 1
ATOM 744 N N . GLY A 1 96 ? 11.056 -2.818 -20.689 1.00 94.56 96 GLY A N 1
ATOM 745 C CA . GLY A 1 96 ? 11.044 -1.373 -20.888 1.00 94.56 96 GLY A CA 1
ATOM 746 C C . GLY A 1 96 ? 11.722 -0.646 -19.727 1.00 94.56 96 GLY A C 1
ATOM 747 O O . GLY A 1 96 ? 11.816 -1.161 -18.617 1.00 94.56 96 GLY A O 1
ATOM 748 N N . ARG A 1 97 ? 12.215 0.561 -19.989 1.00 94.38 97 ARG A N 1
ATOM 749 C CA . ARG A 1 97 ? 12.782 1.419 -18.948 1.00 94.38 97 ARG A CA 1
ATOM 750 C C . ARG A 1 97 ? 11.635 2.186 -18.280 1.00 94.38 97 ARG A C 1
ATOM 752 O O . ARG A 1 97 ? 10.990 2.959 -18.992 1.00 94.38 97 ARG A O 1
ATOM 759 N N . PRO A 1 98 ? 11.358 1.997 -16.976 1.00 95.31 98 PRO A N 1
ATOM 760 C CA . PRO A 1 98 ? 10.295 2.739 -16.313 1.00 95.31 98 PRO A CA 1
ATOM 761 C C . PRO A 1 98 ? 10.534 4.248 -16.401 1.00 95.31 98 PRO A C 1
ATOM 763 O O . PRO A 1 98 ? 11.637 4.736 -16.148 1.00 95.31 98 PRO A O 1
ATOM 766 N N . ALA A 1 99 ? 9.492 4.984 -16.784 1.00 95.00 99 ALA A N 1
ATOM 767 C CA . ALA A 1 99 ? 9.484 6.441 -16.698 1.00 95.00 99 ALA A CA 1
ATOM 768 C C . ALA A 1 99 ? 9.360 6.893 -15.232 1.00 95.00 99 ALA A C 1
ATOM 770 O O . ALA A 1 99 ? 9.018 6.095 -14.357 1.00 95.00 99 ALA A O 1
ATOM 771 N N . ALA A 1 100 ? 9.564 8.184 -14.961 1.00 96.44 100 ALA A N 1
ATOM 772 C CA . ALA A 1 100 ? 9.294 8.743 -13.636 1.00 96.44 100 ALA A CA 1
ATOM 773 C C . ALA A 1 100 ? 7.840 8.437 -13.198 1.00 96.44 100 ALA A C 1
ATOM 775 O O . ALA A 1 100 ? 6.928 8.575 -14.021 1.00 96.44 100 ALA A O 1
ATOM 776 N N . PRO A 1 101 ? 7.601 8.000 -11.945 1.00 96.38 101 PRO A N 1
ATOM 777 C CA . PRO A 1 101 ? 6.248 7.766 -11.453 1.00 96.38 101 PRO A CA 1
ATOM 778 C C . PRO A 1 101 ? 5.392 9.040 -11.484 1.00 96.38 101 PRO A C 1
ATOM 780 O O . PRO A 1 101 ? 5.922 10.129 -11.245 1.00 96.38 101 PRO A O 1
ATOM 783 N N . PRO A 1 102 ? 4.072 8.924 -11.714 1.00 95.88 102 PRO A N 1
ATOM 784 C CA . PRO A 1 102 ? 3.157 10.061 -11.814 1.00 95.88 102 PRO A CA 1
ATOM 785 C C . PRO A 1 102 ? 2.769 10.602 -10.426 1.00 95.88 102 PRO A C 1
ATOM 787 O O . PRO A 1 102 ? 1.595 10.643 -10.063 1.00 95.88 102 PRO A O 1
ATOM 790 N N . PHE A 1 103 ? 3.764 10.981 -9.622 1.00 96.38 103 PHE A N 1
ATOM 791 C CA . PHE A 1 103 ? 3.534 11.570 -8.307 1.00 96.38 103 PHE A CA 1
ATOM 792 C C . PHE A 1 103 ? 2.891 12.949 -8.427 1.00 96.38 103 PHE A C 1
ATOM 794 O O . PHE A 1 103 ? 3.299 13.772 -9.245 1.00 96.38 103 PHE A O 1
ATOM 801 N N . LEU A 1 104 ? 1.921 13.211 -7.559 1.00 91.69 104 LEU A N 1
ATOM 802 C CA . LEU A 1 104 ? 1.311 14.523 -7.404 1.00 91.69 104 LEU A CA 1
ATOM 803 C C . LEU A 1 104 ? 2.100 15.366 -6.399 1.00 91.69 104 LEU A C 1
ATOM 805 O O . LEU A 1 104 ? 2.746 14.841 -5.489 1.00 91.69 104 LEU A O 1
ATOM 809 N N . SER A 1 105 ? 2.019 16.684 -6.549 1.00 88.88 105 SER A N 1
ATOM 810 C CA . SER A 1 105 ? 2.492 17.630 -5.539 1.00 88.88 105 SER A CA 1
ATOM 811 C C . SER A 1 105 ? 1.332 17.997 -4.624 1.00 88.88 105 SER A C 1
ATOM 813 O O . SER A 1 105 ? 0.270 18.384 -5.109 1.00 88.88 105 SER A O 1
ATOM 815 N N . PHE A 1 106 ? 1.540 17.898 -3.313 1.00 84.69 106 PHE A N 1
ATOM 816 C CA . PHE A 1 106 ? 0.547 18.287 -2.316 1.00 84.69 106 PHE A CA 1
ATOM 817 C C . PHE A 1 106 ? 1.042 19.499 -1.524 1.00 84.69 106 PHE A C 1
ATOM 819 O O . PHE A 1 106 ? 2.228 19.561 -1.202 1.00 84.69 106 PHE A O 1
ATOM 826 N N . PRO A 1 107 ? 0.158 20.460 -1.204 1.00 73.19 107 PRO A N 1
ATOM 827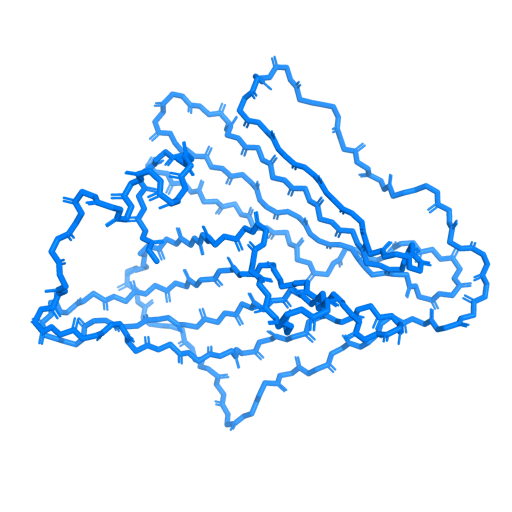 C CA . PRO A 1 107 ? 0.525 21.641 -0.425 1.00 73.19 107 PRO A CA 1
ATOM 828 C C . PRO A 1 107 ? 0.755 21.328 1.063 1.00 73.19 107 PRO A C 1
ATOM 830 O O . PRO A 1 107 ? 1.329 22.148 1.775 1.00 73.19 107 PRO A O 1
ATOM 833 N N . THR A 1 108 ? 0.307 20.165 1.551 1.00 70.19 108 THR A N 1
ATOM 834 C CA . THR A 1 108 ? 0.427 19.766 2.958 1.00 70.19 108 THR A CA 1
ATOM 835 C C . THR A 1 108 ? 1.748 19.038 3.225 1.00 70.19 108 THR A C 1
ATOM 837 O O . THR A 1 108 ? 2.232 18.253 2.408 1.00 70.19 108 THR A O 1
ATOM 840 N N . SER A 1 109 ? 2.332 19.265 4.406 1.00 71.50 109 SER A N 1
ATOM 841 C CA . SER A 1 109 ? 3.559 18.581 4.846 1.00 71.50 109 SER A CA 1
ATOM 842 C C . SER A 1 109 ? 3.331 17.118 5.246 1.00 71.50 109 SER A C 1
ATOM 844 O O . SER A 1 109 ? 4.288 16.355 5.352 1.00 71.50 109 SER A O 1
ATOM 846 N N . GLN A 1 110 ? 2.077 16.699 5.438 1.00 89.31 110 GLN A N 1
ATOM 847 C CA . GLN A 1 110 ? 1.713 15.331 5.807 1.00 89.31 110 GLN A CA 1
ATOM 848 C C . GLN A 1 110 ? 1.465 14.478 4.563 1.00 89.31 110 GLN A C 1
ATOM 850 O O . GLN A 1 110 ? 0.334 14.121 4.228 1.00 89.31 110 GLN A O 1
ATOM 855 N N . SER A 1 111 ? 2.547 14.171 3.857 1.00 92.75 111 SER A N 1
ATOM 856 C CA . SER A 1 111 ? 2.536 13.296 2.691 1.00 92.75 111 SER A CA 1
ATOM 857 C C . SER A 1 111 ? 3.778 12.413 2.652 1.00 92.75 111 SER A C 1
ATOM 859 O O . SER A 1 111 ? 4.789 12.687 3.298 1.00 92.75 111 SER A O 1
ATOM 861 N N . GLY A 1 112 ? 3.710 11.332 1.882 1.00 93.88 112 GLY A N 1
ATOM 862 C CA . GLY A 1 112 ? 4.832 10.426 1.679 1.00 93.88 112 GLY A CA 1
ATOM 863 C C . GLY A 1 112 ? 4.723 9.702 0.347 1.00 93.88 112 GLY A C 1
ATOM 864 O O . GLY A 1 112 ? 3.640 9.543 -0.209 1.00 93.88 112 GLY A O 1
ATOM 865 N N . LYS A 1 113 ? 5.861 9.278 -0.197 1.00 96.69 113 LYS A N 1
ATOM 866 C CA . LYS A 1 113 ? 5.942 8.553 -1.468 1.00 96.69 113 LYS A CA 1
ATOM 867 C C . LYS A 1 113 ? 7.142 7.622 -1.482 1.00 96.69 113 LYS A C 1
ATOM 869 O O . LYS A 1 113 ? 8.116 7.859 -0.771 1.00 96.69 113 LYS A O 1
ATOM 874 N N . GLY A 1 114 ? 7.096 6.611 -2.336 1.00 97.62 114 GLY A N 1
ATOM 875 C CA . GLY A 1 114 ? 8.220 5.713 -2.549 1.00 97.62 114 GLY A CA 1
ATOM 876 C C . GLY A 1 114 ? 8.096 4.915 -3.837 1.00 97.62 114 GLY A C 1
ATOM 877 O O . GLY A 1 114 ? 7.017 4.792 -4.416 1.00 97.62 114 GLY A O 1
ATOM 878 N N . THR A 1 115 ? 9.228 4.368 -4.264 1.00 98.25 115 THR A N 1
ATOM 879 C CA . THR A 1 115 ? 9.356 3.556 -5.475 1.00 98.25 115 THR A CA 1
ATOM 880 C C . THR A 1 115 ? 10.192 2.320 -5.156 1.00 98.25 115 THR A C 1
ATOM 882 O O . THR A 1 115 ? 11.088 2.384 -4.307 1.00 98.25 115 THR A O 1
ATOM 885 N N . SER A 1 116 ? 9.914 1.207 -5.830 1.00 98.31 116 SER A N 1
ATOM 886 C CA . SER A 1 116 ? 10.756 0.012 -5.793 1.00 98.31 116 SER A CA 1
ATOM 887 C C . SER A 1 116 ? 12.139 0.293 -6.380 1.00 98.31 116 SER A C 1
ATOM 889 O O . SER A 1 116 ? 12.321 1.235 -7.154 1.00 98.31 116 SER A O 1
ATOM 891 N N . ALA A 1 117 ? 13.123 -0.532 -6.015 1.00 96.94 117 ALA A N 1
ATOM 892 C CA . ALA A 1 117 ? 14.503 -0.365 -6.470 1.00 96.94 117 ALA A CA 1
ATOM 893 C C . ALA A 1 117 ? 14.627 -0.489 -7.998 1.00 96.94 117 ALA A C 1
ATOM 895 O O . ALA A 1 117 ? 15.358 0.275 -8.622 1.00 96.94 117 ALA A O 1
ATOM 896 N N . ASP A 1 118 ? 13.859 -1.400 -8.600 1.00 97.81 118 ASP A N 1
ATOM 897 C CA . ASP A 1 118 ? 13.752 -1.560 -10.053 1.00 97.81 118 ASP A CA 1
ATOM 898 C C . ASP A 1 118 ? 12.899 -0.481 -10.754 1.00 97.81 118 ASP A C 1
ATOM 900 O O . ASP A 1 118 ? 12.770 -0.488 -11.978 1.00 97.81 118 ASP A O 1
ATOM 904 N N . GLY A 1 119 ? 12.299 0.447 -10.002 1.00 98.12 119 GLY A N 1
ATOM 905 C CA . GLY A 1 119 ? 11.493 1.531 -10.551 1.00 98.12 119 GLY A CA 1
ATOM 906 C C . GLY A 1 119 ? 10.129 1.110 -11.106 1.00 98.12 119 GLY A C 1
ATOM 907 O O . GLY A 1 119 ? 9.520 1.907 -11.811 1.00 98.12 119 GLY A O 1
ATOM 908 N N . THR A 1 120 ? 9.641 -0.109 -10.844 1.00 98.75 120 THR A N 1
ATOM 909 C CA . THR A 1 120 ? 8.422 -0.659 -11.477 1.00 98.75 120 THR A CA 1
ATOM 910 C C . THR A 1 120 ? 7.153 -0.619 -10.621 1.00 98.75 120 THR A C 1
ATOM 912 O O . THR A 1 120 ? 6.056 -0.834 -11.142 1.00 98.75 120 THR A O 1
ATOM 915 N N . LEU A 1 121 ? 7.274 -0.330 -9.327 1.00 98.81 121 LEU A N 1
ATOM 916 C CA . LEU A 1 121 ? 6.166 -0.100 -8.404 1.00 98.81 121 LEU A CA 1
ATOM 917 C C . LEU A 1 121 ? 6.377 1.247 -7.721 1.00 98.81 121 LEU A C 1
ATOM 919 O O . LEU A 1 121 ? 7.467 1.524 -7.230 1.00 98.81 121 LEU A O 1
ATOM 923 N N . ALA A 1 122 ? 5.332 2.065 -7.651 1.00 98.69 122 ALA A N 1
ATOM 924 C CA . ALA A 1 122 ? 5.362 3.335 -6.935 1.00 98.69 122 ALA A CA 1
ATOM 925 C C . ALA A 1 122 ? 4.113 3.498 -6.071 1.00 98.69 122 ALA A C 1
ATOM 927 O O . ALA A 1 122 ? 3.044 3.012 -6.436 1.00 98.69 122 ALA A O 1
ATOM 928 N N . TYR A 1 123 ? 4.233 4.212 -4.956 1.00 98.62 123 TYR A N 1
ATOM 929 C CA . TYR A 1 123 ? 3.097 4.604 -4.128 1.00 98.62 123 TYR A CA 1
ATOM 930 C C . TYR A 1 123 ? 3.251 6.032 -3.619 1.00 98.62 123 TYR A C 1
ATOM 932 O O . TYR A 1 123 ? 4.360 6.560 -3.507 1.00 98.62 123 TYR A O 1
ATOM 940 N N . GLN A 1 124 ? 2.124 6.646 -3.289 1.00 97.38 124 GLN A N 1
ATOM 941 C CA . GLN A 1 124 ? 2.068 7.953 -2.661 1.00 97.38 124 GLN A CA 1
ATOM 942 C C . GLN A 1 124 ? 0.842 8.045 -1.761 1.00 97.38 124 GLN A C 1
ATOM 944 O O . GLN A 1 124 ? -0.214 7.513 -2.090 1.00 97.38 124 GLN A O 1
ATOM 949 N N . TRP A 1 125 ? 0.972 8.755 -0.648 1.00 95.44 125 TRP A N 1
ATOM 950 C CA . TRP A 1 125 ? -0.133 9.103 0.228 1.00 95.44 125 TRP A CA 1
ATOM 951 C C . TRP A 1 125 ? -0.049 10.564 0.661 1.00 95.44 125 TRP A C 1
ATOM 953 O O . TRP A 1 125 ? 1.030 11.163 0.657 1.00 95.44 125 TRP A O 1
ATOM 963 N N . HIS A 1 126 ? -1.188 11.136 1.039 1.00 93.94 126 HIS A N 1
ATOM 964 C CA . HIS A 1 126 ? -1.249 12.447 1.681 1.00 93.94 126 HIS A CA 1
ATOM 965 C C . HIS A 1 126 ? -2.491 12.586 2.558 1.00 93.94 126 HIS A C 1
ATOM 967 O O . HIS A 1 126 ? -3.517 11.961 2.290 1.00 93.94 126 HIS A O 1
ATOM 973 N N . VAL A 1 127 ? -2.393 13.427 3.585 1.00 91.75 127 VAL A N 1
ATOM 974 C CA . VAL A 1 127 ? -3.530 13.876 4.394 1.00 91.75 127 VAL A CA 1
ATOM 975 C C . VAL A 1 127 ? -4.152 15.110 3.734 1.00 91.75 127 VAL A C 1
ATOM 977 O O . VAL A 1 127 ? -3.448 16.073 3.411 1.00 91.75 127 VAL A O 1
ATOM 980 N N . ARG A 1 128 ? -5.470 15.057 3.515 1.00 87.62 128 ARG A N 1
ATOM 981 C CA . ARG A 1 128 ? -6.283 16.082 2.847 1.00 87.62 128 ARG A CA 1
ATOM 982 C C . ARG A 1 128 ? -6.770 17.175 3.786 1.00 87.62 128 ARG A C 1
ATOM 984 O O . ARG A 1 128 ? -6.899 18.317 3.357 1.00 87.62 128 ARG A O 1
ATOM 991 N N . ASP A 1 129 ? -7.046 16.845 5.042 1.00 85.75 129 ASP A N 1
ATOM 992 C CA . ASP A 1 129 ? -7.615 17.785 6.004 1.00 85.75 129 ASP A CA 1
ATOM 993 C C . ASP A 1 129 ? -7.127 17.536 7.437 1.00 85.75 129 ASP A C 1
ATOM 995 O O . ASP A 1 129 ? -6.502 16.526 7.751 1.00 85.75 129 ASP A O 1
ATOM 999 N N . ALA A 1 130 ? -7.435 18.476 8.331 1.00 83.94 130 ALA A N 1
ATOM 1000 C CA . ALA A 1 130 ? -7.074 18.378 9.744 1.00 83.94 130 ALA A CA 1
ATOM 1001 C C . ALA A 1 130 ? -7.811 17.249 10.494 1.00 83.94 130 ALA A C 1
ATOM 1003 O O . ALA A 1 130 ? -7.414 16.910 11.606 1.00 83.94 130 ALA A O 1
ATOM 1004 N N . LYS A 1 131 ? -8.877 16.676 9.916 1.00 83.38 131 LYS A N 1
ATOM 1005 C CA . LYS A 1 131 ? -9.629 15.563 10.515 1.00 83.38 131 LYS A CA 1
ATOM 1006 C C . LYS A 1 131 ? -8.951 14.218 10.268 1.00 83.38 131 LYS A C 1
ATOM 1008 O O . LYS A 1 131 ? -9.136 13.307 11.063 1.00 83.38 131 LYS A O 1
ATOM 1013 N N . GLY A 1 132 ? -8.098 14.130 9.248 1.00 84.56 132 GLY A N 1
ATOM 1014 C CA . GLY A 1 132 ? -7.321 12.930 8.942 1.00 84.56 132 GLY A CA 1
ATOM 1015 C C . GLY A 1 132 ? -7.793 12.189 7.703 1.00 84.56 132 GLY A C 1
ATOM 1016 O O . GLY A 1 132 ? -7.321 11.072 7.461 1.00 84.56 132 GLY A O 1
ATOM 1017 N N . SER A 1 133 ? -8.669 12.798 6.890 1.00 88.25 133 SER A N 1
ATOM 1018 C CA . SER A 1 133 ? -8.979 12.261 5.565 1.00 88.25 133 SER A CA 1
ATOM 1019 C C . SER A 1 133 ? -7.680 12.108 4.783 1.00 88.25 133 SER A C 1
ATOM 1021 O O . SER A 1 133 ? -6.861 13.029 4.748 1.00 88.25 133 SER A O 1
ATOM 1023 N N . ARG A 1 134 ? -7.465 10.961 4.141 1.00 90.56 134 ARG A N 1
ATOM 1024 C CA . ARG A 1 134 ? -6.241 10.700 3.372 1.00 90.56 134 ARG A CA 1
ATOM 1025 C C . ARG A 1 134 ? -6.529 10.050 2.039 1.00 90.56 134 ARG A C 1
ATOM 1027 O O . ARG A 1 134 ? -7.546 9.379 1.881 1.00 90.56 134 ARG A O 1
ATOM 1034 N N . ASP A 1 135 ? -5.611 10.241 1.104 1.00 93.31 135 ASP A N 1
ATOM 1035 C CA . ASP A 1 135 ? -5.559 9.435 -0.109 1.00 93.31 135 ASP A CA 1
ATOM 1036 C C . ASP A 1 135 ? -4.309 8.574 -0.120 1.00 93.31 135 ASP A C 1
ATOM 1038 O O . ASP A 1 135 ? -3.241 8.993 0.333 1.00 93.31 135 ASP A O 1
ATOM 1042 N N . PHE A 1 136 ? -4.450 7.382 -0.683 1.00 96.12 136 PHE A N 1
ATOM 1043 C CA . PHE A 1 136 ? -3.363 6.474 -0.992 1.00 96.12 136 PHE A CA 1
ATOM 1044 C C . PHE A 1 136 ? -3.491 6.028 -2.445 1.00 96.12 136 PHE A C 1
ATOM 1046 O O . PHE A 1 136 ? -4.545 5.566 -2.880 1.00 96.12 136 PHE A O 1
ATOM 1053 N N . ARG A 1 137 ? -2.395 6.120 -3.194 1.00 97.88 137 ARG A N 1
ATOM 1054 C CA . ARG A 1 137 ? -2.306 5.660 -4.577 1.00 97.88 137 ARG A CA 1
ATOM 1055 C C . ARG A 1 137 ? -1.114 4.750 -4.767 1.00 97.88 137 ARG A C 1
ATOM 1057 O O . ARG A 1 137 ? -0.046 5.003 -4.213 1.00 97.88 137 ARG A O 1
ATOM 1064 N N . ALA A 1 138 ? -1.283 3.732 -5.603 1.00 98.56 138 ALA A N 1
ATOM 1065 C CA . ALA A 1 138 ? -0.188 2.900 -6.077 1.00 98.56 138 ALA A CA 1
ATOM 1066 C C . ALA A 1 138 ? -0.279 2.657 -7.583 1.00 98.56 138 ALA A C 1
ATOM 1068 O O . ALA A 1 138 ? -1.364 2.486 -8.146 1.00 98.56 138 ALA A O 1
ATOM 1069 N N . TRP A 1 139 ? 0.885 2.585 -8.222 1.00 98.81 139 TRP A N 1
ATOM 1070 C CA . TRP A 1 139 ? 1.035 2.350 -9.650 1.00 98.81 139 TRP A CA 1
ATOM 1071 C C . TRP A 1 139 ? 1.978 1.177 -9.918 1.00 98.81 139 TRP A C 1
ATOM 1073 O O . TRP A 1 139 ? 2.968 0.991 -9.210 1.00 98.81 139 TRP A O 1
ATOM 1083 N N . LEU A 1 140 ? 1.695 0.423 -10.983 1.00 98.56 140 LEU A N 1
ATOM 1084 C CA . LEU A 1 140 ? 2.596 -0.591 -11.536 1.00 98.56 140 LEU A CA 1
ATOM 1085 C C . LEU A 1 140 ? 2.985 -0.253 -12.971 1.00 98.56 140 LEU A C 1
ATOM 1087 O O . LEU A 1 140 ? 2.145 0.138 -13.785 1.00 98.56 140 LEU A O 1
ATOM 1091 N N . TRP A 1 141 ? 4.248 -0.487 -13.299 1.00 98.69 141 TRP A N 1
ATOM 1092 C CA . TRP A 1 141 ? 4.749 -0.431 -14.661 1.00 98.69 141 TRP A CA 1
ATOM 1093 C C . TRP A 1 141 ? 4.237 -1.622 -15.481 1.00 98.69 141 TRP A C 1
ATOM 1095 O O . TRP A 1 141 ? 4.349 -2.777 -15.066 1.00 98.69 141 TRP A O 1
ATOM 1105 N N . ASN A 1 142 ? 3.683 -1.361 -16.668 1.00 98.00 142 ASN A N 1
ATOM 1106 C CA . ASN A 1 142 ? 3.171 -2.411 -17.563 1.00 98.00 142 ASN A CA 1
ATOM 1107 C C . ASN A 1 142 ? 4.120 -2.764 -18.727 1.00 98.00 142 ASN A C 1
ATOM 1109 O O . ASN A 1 142 ? 3.777 -3.580 -19.585 1.00 98.00 142 ASN A O 1
ATOM 1113 N N . GLY A 1 143 ? 5.302 -2.147 -18.776 1.00 97.88 143 GLY A N 1
ATOM 1114 C CA . GLY A 1 143 ? 6.268 -2.297 -19.864 1.00 97.88 143 GLY A CA 1
ATOM 1115 C C . GLY A 1 143 ? 6.354 -1.090 -20.796 1.00 97.88 143 GLY A C 1
ATOM 1116 O O . GLY A 1 143 ? 7.309 -0.983 -21.561 1.00 97.88 143 GLY A O 1
ATOM 1117 N N . LYS A 1 144 ? 5.365 -0.192 -20.732 1.00 97.62 144 LYS A N 1
ATOM 1118 C CA . LYS A 1 144 ? 5.256 1.002 -21.579 1.00 97.62 144 LYS A CA 1
ATOM 1119 C C . LYS A 1 144 ? 4.799 2.245 -20.814 1.00 97.62 144 LYS A C 1
ATOM 1121 O O . LYS A 1 144 ? 5.233 3.345 -21.135 1.00 97.62 144 LYS A O 1
ATOM 1126 N N . ALA A 1 145 ? 3.907 2.081 -19.842 1.00 98.00 145 ALA A N 1
ATOM 1127 C CA . ALA A 1 145 ? 3.339 3.162 -19.051 1.00 98.00 145 ALA A CA 1
ATOM 1128 C C . ALA A 1 145 ? 3.021 2.704 -17.621 1.00 98.00 145 ALA A C 1
ATOM 1130 O O . ALA A 1 145 ? 2.900 1.509 -17.327 1.00 98.00 145 ALA A O 1
ATOM 1131 N N . TRP A 1 146 ? 2.845 3.685 -16.740 1.00 98.50 146 TRP A N 1
ATOM 1132 C CA . TRP A 1 146 ? 2.316 3.474 -15.400 1.00 98.50 146 TRP A CA 1
ATOM 1133 C C . TRP A 1 146 ? 0.817 3.193 -15.451 1.00 98.50 146 TRP A C 1
ATOM 1135 O O . TRP A 1 146 ? 0.058 3.918 -16.089 1.00 98.50 146 TRP A O 1
ATOM 1145 N N . ARG A 1 147 ? 0.384 2.156 -14.737 1.00 98.25 147 ARG A N 1
ATOM 1146 C CA . ARG A 1 147 ? -1.026 1.853 -14.500 1.00 98.25 147 ARG A CA 1
ATOM 1147 C C . ARG A 1 147 ? -1.347 2.127 -13.041 1.00 98.25 147 ARG A C 1
ATOM 1149 O O . ARG A 1 147 ? -0.700 1.549 -12.174 1.00 98.25 147 ARG A O 1
ATOM 1156 N N . LEU A 1 148 ? -2.345 2.967 -12.782 1.00 98.38 148 LEU A N 1
ATOM 1157 C CA . LEU A 1 148 ? -2.924 3.122 -11.448 1.00 98.38 148 LEU A CA 1
ATOM 1158 C C . LEU A 1 148 ? -3.590 1.796 -11.066 1.00 98.38 148 LEU A C 1
ATOM 1160 O O . LEU A 1 148 ? -4.441 1.295 -11.803 1.00 98.38 148 LEU A O 1
ATOM 1164 N N . VAL A 1 149 ? -3.131 1.186 -9.977 1.00 98.19 149 VAL A N 1
ATOM 1165 C CA . VAL A 1 149 ? -3.618 -0.122 -9.515 1.00 98.19 149 VAL A CA 1
ATOM 1166 C C . VAL A 1 149 ? -4.387 -0.041 -8.207 1.00 98.19 149 VAL A C 1
ATOM 1168 O O . VAL A 1 149 ? -5.235 -0.889 -7.968 1.00 98.19 149 VAL A O 1
ATOM 1171 N N . LEU A 1 150 ? -4.125 0.985 -7.400 1.00 97.38 150 LEU A N 1
ATOM 1172 C CA . LEU A 1 150 ? -4.912 1.329 -6.224 1.00 97.38 150 LEU A CA 1
ATOM 1173 C C . LEU A 1 150 ? -5.089 2.842 -6.181 1.00 97.38 150 LEU A C 1
ATOM 1175 O O . LEU A 1 150 ? -4.109 3.571 -6.327 1.00 97.38 150 LEU A O 1
ATOM 1179 N N . ASP A 1 151 ? -6.323 3.281 -5.959 1.00 96.31 151 ASP A N 1
ATOM 1180 C CA . ASP A 1 151 ? -6.692 4.660 -5.642 1.00 96.31 151 ASP A CA 1
ATOM 1181 C C . ASP A 1 151 ? -7.714 4.595 -4.513 1.00 96.31 151 ASP A C 1
ATOM 1183 O O . ASP A 1 151 ? -8.828 4.103 -4.692 1.00 96.31 151 ASP A O 1
ATOM 1187 N N . GLN A 1 152 ? -7.280 4.964 -3.317 1.00 93.62 152 GLN A N 1
ATOM 1188 C CA . GLN A 1 152 ? -8.052 4.823 -2.097 1.00 93.62 152 GLN A CA 1
ATOM 1189 C C . GLN A 1 152 ? -8.188 6.180 -1.437 1.00 93.62 152 GLN A C 1
ATOM 1191 O O . GLN A 1 152 ? -7.201 6.871 -1.198 1.00 93.62 152 GLN A O 1
ATOM 1196 N N . THR A 1 153 ? -9.420 6.495 -1.072 1.00 89.44 153 THR A N 1
ATOM 1197 C CA . THR A 1 153 ? -9.812 7.708 -0.369 1.00 89.44 153 THR A CA 1
ATOM 1198 C C . THR A 1 153 ? -10.414 7.276 0.958 1.00 89.44 153 THR A C 1
ATOM 1200 O O . THR A 1 153 ? -11.451 6.617 0.994 1.00 89.44 153 THR A O 1
ATOM 1203 N N . ILE A 1 154 ? -9.758 7.651 2.051 1.00 82.81 154 ILE A N 1
ATOM 1204 C CA . ILE A 1 154 ? -10.261 7.475 3.413 1.00 82.81 154 ILE A CA 1
ATOM 1205 C C . ILE A 1 154 ? -10.857 8.806 3.848 1.00 82.81 154 ILE A C 1
ATOM 1207 O O . ILE A 1 154 ? -10.155 9.818 3.848 1.00 82.81 154 ILE A O 1
ATOM 1211 N N . ALA A 1 155 ? -12.144 8.794 4.184 1.00 77.12 155 ALA A N 1
ATOM 1212 C CA . ALA A 1 155 ? -12.811 9.895 4.864 1.00 77.12 155 ALA A CA 1
ATOM 1213 C C . ALA A 1 155 ? -12.857 9.596 6.370 1.00 77.12 155 ALA A C 1
ATOM 1215 O O . ALA A 1 155 ? -13.108 8.448 6.745 1.00 77.12 155 ALA A O 1
ATOM 1216 N N . GLU A 1 156 ? -12.607 10.616 7.189 1.00 64.44 156 GLU A N 1
ATOM 1217 C CA . GLU A 1 156 ? -12.762 10.600 8.654 1.00 64.44 156 GLU A CA 1
ATOM 1218 C C . GLU A 1 156 ? -13.948 11.482 9.081 1.00 64.44 156 GLU A C 1
ATOM 1220 O O . GLU A 1 156 ? -14.145 12.567 8.477 1.00 64.44 156 GLU A O 1
#

Secondary structure (DSSP, 8-state):
---SS---HHHHHTTPPPPSSPPEE--SEEEE-TTSSEEEEEEEEEEGGGTEEEEEEEEEEEETTEEEEEEEEEEE-SS-----SS-EEEE--S-SPPPPP-PPP-SSS-EEEEE-TTS-EEEEEEE-STT--EEEEEEEE-SSSEEEEEEEEE--

Radius of gyration: 16.04 Å; chains: 1; bounding box: 39×39×47 Å

Foldseek 3Di:
DEDLADDPVVVVVVPDDDDPFDKAWAFQAWEAEQVRFKIWTKFKIDRVVVRWIWMKIWIWGQDPVGIDTPDIYIDTDPDHDDSPPHHHYHYADPAAQADQDPDDDDPDPAKDKDADPSRFKIKIKGADDPRRWMWIWIWGHRRPYTDTPDTDTDDD

Sequence (156 aa):
MFVPQPVKAQDWLAQQQEPRAAVQWWAAESYQSCDGRMAVNTGPWAIPSAKLVGYFTTVWRQGAAGWRWDYDGGTALKAPIAAGDAPRRVRAACRGRPAAPPFLSFPTSQSGKGTSADGTLAYQWHVRDAKGSRDFRAWLWNGKAWRLVLDQTIAE

pLDDT: mean 93.1, std 6.38, range [64.44, 98.81]